Protein AF-A0A958AAM8-F1 (afdb_monomer)

Structure (mmCIF, N/CA/C/O backbone):
data_AF-A0A958AAM8-F1
#
_entry.id   AF-A0A958AAM8-F1
#
loop_
_atom_site.group_PDB
_atom_site.id
_atom_site.type_symbol
_atom_site.label_atom_id
_atom_site.label_alt_id
_atom_site.label_comp_id
_atom_site.label_asym_id
_atom_site.label_entity_id
_atom_site.label_seq_id
_atom_site.pdbx_PDB_ins_code
_atom_site.Cartn_x
_atom_site.Cartn_y
_atom_site.Cartn_z
_atom_site.occupancy
_atom_site.B_iso_or_equiv
_atom_site.auth_seq_id
_atom_site.auth_comp_id
_atom_site.auth_asym_id
_atom_site.auth_atom_id
_atom_site.pdbx_PDB_model_num
ATOM 1 N N . ARG A 1 1 ? -6.828 10.808 23.337 1.00 62.97 1 ARG A N 1
ATOM 2 C CA . ARG A 1 1 ? -7.952 11.761 23.522 1.00 62.97 1 ARG A CA 1
ATOM 3 C C . ARG A 1 1 ? -9.108 11.436 22.570 1.00 62.97 1 ARG A C 1
ATOM 5 O O . ARG A 1 1 ? -10.182 11.157 23.071 1.00 62.97 1 ARG A O 1
ATOM 12 N N . GLU A 1 2 ? -8.894 11.342 21.254 1.00 75.19 2 GLU A N 1
ATOM 13 C CA . GLU A 1 2 ? -9.943 10.997 20.263 1.00 75.19 2 GLU A CA 1
ATOM 14 C C . GLU A 1 2 ? -10.570 9.605 20.452 1.00 75.19 2 GLU A C 1
ATOM 16 O O . GLU A 1 2 ? -11.790 9.489 20.494 1.00 75.19 2 GLU A O 1
ATOM 21 N N . ILE A 1 3 ? -9.762 8.564 20.692 1.00 74.12 3 ILE A N 1
ATOM 22 C CA . ILE A 1 3 ? -10.258 7.196 20.971 1.00 74.12 3 ILE A CA 1
ATOM 23 C C . ILE A 1 3 ? -11.162 7.167 22.219 1.00 74.12 3 ILE A C 1
ATOM 25 O O . ILE A 1 3 ? -12.166 6.457 22.254 1.00 74.12 3 ILE A O 1
ATOM 29 N N . GLY A 1 4 ? -10.840 7.988 23.225 1.00 74.06 4 GLY A N 1
ATOM 30 C CA . GLY A 1 4 ? -11.647 8.145 24.437 1.00 74.06 4 GLY A CA 1
ATOM 31 C C . GLY A 1 4 ? -12.993 8.824 24.170 1.00 74.06 4 GLY A C 1
ATOM 32 O O . GLY A 1 4 ? -13.997 8.399 24.730 1.00 74.06 4 GLY A O 1
ATOM 33 N N . VAL A 1 5 ? -13.039 9.813 23.266 1.00 83.31 5 VAL A N 1
ATOM 34 C CA . VAL A 1 5 ? -14.300 10.436 22.823 1.00 83.31 5 VAL A CA 1
ATOM 35 C C . VAL A 1 5 ? -15.140 9.436 22.028 1.00 83.31 5 VAL A C 1
ATOM 37 O O . VAL A 1 5 ? -16.324 9.293 22.314 1.00 83.31 5 VAL A O 1
ATOM 40 N N . MET A 1 6 ? -14.533 8.684 21.100 1.00 83.56 6 MET A N 1
ATOM 41 C CA . MET A 1 6 ? -15.235 7.651 20.326 1.00 83.56 6 MET A CA 1
ATOM 42 C C . MET A 1 6 ? -15.861 6.581 21.229 1.00 83.56 6 MET A C 1
ATOM 44 O O . MET A 1 6 ? -17.010 6.194 21.026 1.00 83.56 6 MET A O 1
ATOM 48 N N . ARG A 1 7 ? -15.153 6.136 22.275 1.00 79.06 7 ARG A N 1
ATOM 49 C CA . ARG A 1 7 ? -15.726 5.207 23.261 1.00 79.06 7 ARG A CA 1
ATOM 50 C C . ARG A 1 7 ? -16.819 5.843 24.125 1.00 79.06 7 ARG A C 1
ATOM 52 O O . ARG A 1 7 ? -17.781 5.155 24.446 1.00 79.06 7 ARG A O 1
ATOM 59 N N . ALA A 1 8 ? -16.717 7.131 24.461 1.00 83.12 8 ALA A N 1
ATOM 60 C CA . ALA A 1 8 ? -17.735 7.846 25.240 1.00 83.12 8 ALA A CA 1
ATOM 61 C C . ALA A 1 8 ? -19.073 8.005 24.491 1.00 83.12 8 ALA A C 1
ATOM 63 O O . ALA A 1 8 ? -20.124 8.023 25.125 1.00 83.12 8 ALA A O 1
ATOM 64 N N . ILE A 1 9 ? -19.044 8.058 23.155 1.00 85.12 9 ILE A N 1
ATOM 65 C CA . ILE A 1 9 ? -20.247 8.057 22.301 1.00 85.12 9 ILE A CA 1
ATOM 66 C C . ILE A 1 9 ? -20.721 6.640 21.919 1.00 85.12 9 ILE A C 1
ATOM 68 O O . ILE A 1 9 ? -21.626 6.495 21.103 1.00 85.12 9 ILE A O 1
ATOM 72 N N . GLY A 1 10 ? -20.122 5.590 22.498 1.00 83.50 10 GLY A N 1
ATOM 73 C CA . GLY A 1 10 ? -20.556 4.200 22.327 1.00 83.50 10 GLY A CA 1
ATOM 74 C C . GLY A 1 10 ? -19.919 3.436 21.160 1.00 83.50 10 GLY A C 1
ATOM 75 O O . GLY A 1 10 ? -20.423 2.374 20.793 1.00 83.50 10 GLY A O 1
ATOM 76 N N . ALA A 1 11 ? -18.819 3.919 20.567 1.00 85.38 11 ALA A N 1
ATOM 77 C CA . ALA A 1 11 ? -18.137 3.179 19.505 1.00 85.38 11 ALA A CA 1
ATOM 78 C C . ALA A 1 11 ? -17.548 1.857 20.029 1.00 85.38 11 ALA A C 1
ATOM 80 O O . ALA A 1 11 ? -16.802 1.825 21.012 1.00 85.38 11 ALA A O 1
ATOM 81 N N . SER A 1 12 ? -17.857 0.757 19.338 1.00 84.50 12 SER A N 1
ATOM 82 C CA . SER A 1 12 ? -17.321 -0.566 19.657 1.00 84.50 12 SER A CA 1
ATOM 83 C C . SER A 1 12 ? -15.837 -0.674 19.285 1.00 84.50 12 SER A C 1
ATOM 85 O O . SER A 1 12 ? -15.362 -0.032 18.346 1.00 84.50 12 SER A O 1
ATOM 87 N N . SER A 1 13 ? -15.096 -1.546 19.975 1.00 82.12 13 SER A N 1
ATOM 88 C CA . SER A 1 13 ? -13.687 -1.824 19.654 1.00 82.12 13 SER A CA 1
ATOM 89 C C . SER A 1 13 ? -13.488 -2.277 18.202 1.00 82.12 13 SER A C 1
ATOM 91 O O . SER A 1 13 ? -12.482 -1.931 17.590 1.00 82.12 13 SER A O 1
ATOM 93 N N . ALA A 1 14 ? -14.460 -2.998 17.632 1.00 83.00 14 ALA A N 1
ATOM 94 C CA . ALA A 1 14 ? -14.431 -3.421 16.233 1.00 83.00 14 ALA A CA 1
ATOM 95 C C . ALA A 1 14 ? -14.560 -2.237 15.259 1.00 83.00 14 ALA A C 1
ATOM 97 O O . ALA A 1 14 ? -13.863 -2.210 14.249 1.00 83.00 14 ALA A O 1
ATOM 98 N N . SER A 1 15 ? -15.394 -1.241 15.581 1.00 85.88 15 SER A N 1
ATOM 99 C CA . SER A 1 15 ? -15.537 -0.022 14.772 1.00 85.88 15 SER A CA 1
ATOM 100 C C . SER A 1 15 ? -14.235 0.785 14.745 1.00 85.88 15 SER A C 1
ATOM 102 O O . SER A 1 15 ? -13.752 1.171 13.683 1.00 85.88 15 SER A O 1
ATOM 104 N N . ILE A 1 16 ? -13.601 0.944 15.912 1.00 85.62 16 ILE A N 1
ATOM 105 C CA . ILE A 1 16 ? -12.317 1.645 16.039 1.00 85.62 16 ILE A CA 1
ATOM 106 C C . ILE A 1 16 ? -11.220 0.900 15.267 1.00 85.62 16 ILE A C 1
ATOM 108 O O . ILE A 1 16 ? -10.486 1.514 14.499 1.00 85.62 16 ILE A O 1
ATOM 112 N N . ALA A 1 17 ? -11.128 -0.425 15.413 1.00 85.38 17 ALA A N 1
ATOM 113 C CA . ALA A 1 17 ? -10.160 -1.232 14.670 1.00 85.38 17 ALA A CA 1
ATOM 114 C C . ALA A 1 17 ? -10.377 -1.155 13.147 1.00 85.38 17 ALA A C 1
ATOM 116 O O . ALA A 1 17 ? -9.412 -1.016 12.398 1.00 85.38 17 ALA A O 1
ATOM 117 N N . GLY A 1 18 ? -11.635 -1.198 12.696 1.00 88.00 18 GLY A N 1
ATOM 118 C CA . GLY A 1 18 ? -11.993 -1.061 11.285 1.00 88.00 18 GLY A CA 1
ATOM 119 C C . GLY A 1 18 ? -11.572 0.283 10.689 1.00 88.00 18 GLY A C 1
ATOM 120 O O . GLY A 1 18 ? -11.084 0.313 9.563 1.00 88.00 18 GLY A O 1
ATOM 121 N N . MET A 1 19 ? -11.678 1.373 11.455 1.00 89.62 19 MET A N 1
ATOM 122 C CA . MET A 1 19 ? -11.227 2.704 11.032 1.00 89.62 19 MET A CA 1
ATOM 123 C C . MET A 1 19 ? -9.715 2.737 10.764 1.00 89.62 19 MET A C 1
ATOM 125 O O . MET A 1 19 ? -9.304 3.141 9.681 1.00 89.62 19 MET A O 1
ATOM 129 N N . PHE A 1 20 ? -8.891 2.220 11.684 1.00 88.81 20 PHE A N 1
ATOM 130 C CA . PHE A 1 20 ? -7.429 2.175 11.509 1.00 88.81 20 PHE A CA 1
ATOM 131 C C . PHE A 1 20 ? -6.983 1.280 10.344 1.00 88.81 20 PHE A C 1
ATOM 133 O O . PHE A 1 20 ? -6.034 1.601 9.623 1.00 88.81 20 PHE A O 1
ATOM 140 N N . ILE A 1 21 ? -7.654 0.141 10.151 1.00 89.50 21 ILE A N 1
ATOM 141 C CA . ILE A 1 21 ? -7.385 -0.738 9.006 1.00 89.50 21 ILE A CA 1
ATOM 142 C C . ILE A 1 21 ? -7.784 -0.035 7.703 1.00 89.50 21 ILE A C 1
ATOM 144 O O . ILE A 1 21 ? -7.021 -0.067 6.739 1.00 89.50 21 ILE A O 1
ATOM 148 N N . GLY A 1 22 ? -8.936 0.640 7.685 1.00 92.94 22 GLY A N 1
ATOM 149 C CA . GLY A 1 22 ? -9.409 1.417 6.541 1.00 92.94 22 GLY A CA 1
ATOM 150 C C . GLY A 1 22 ? -8.449 2.539 6.152 1.00 92.94 22 GLY A C 1
ATOM 151 O O . GLY A 1 22 ? -8.080 2.641 4.985 1.00 92.94 22 GLY A O 1
ATOM 152 N N . GLU A 1 23 ? -7.977 3.332 7.115 1.00 91.44 23 GLU A N 1
ATOM 153 C CA . GLU A 1 23 ? -6.975 4.378 6.872 1.00 91.44 23 GLU A CA 1
ATOM 154 C C . GLU A 1 23 ? -5.673 3.806 6.302 1.00 91.44 23 GLU A C 1
ATOM 156 O O . GLU A 1 23 ? -5.149 4.323 5.316 1.00 91.44 23 GLU A O 1
ATOM 161 N N . GLY A 1 24 ? -5.175 2.702 6.867 1.00 92.31 24 GLY A N 1
ATOM 162 C CA . GLY A 1 24 ? -3.967 2.048 6.363 1.00 92.31 24 GLY A CA 1
ATOM 163 C C . GLY A 1 24 ? -4.110 1.531 4.937 1.00 92.31 24 GLY A C 1
ATOM 164 O O . GLY A 1 24 ? -3.203 1.706 4.124 1.00 92.31 24 GLY A O 1
ATOM 165 N N . LEU A 1 25 ? -5.258 0.933 4.610 1.00 94.38 25 LEU A N 1
ATOM 166 C CA . LEU A 1 25 ? -5.565 0.484 3.253 1.00 94.38 25 LEU A CA 1
ATOM 167 C C . LEU A 1 25 ? -5.649 1.654 2.272 1.00 94.38 25 LEU A C 1
ATOM 169 O O . LEU A 1 25 ? -5.057 1.584 1.198 1.00 94.38 25 LEU A O 1
ATOM 173 N N . LEU A 1 26 ? -6.326 2.742 2.650 1.00 95.62 26 LEU A N 1
ATOM 174 C CA . LEU A 1 26 ? -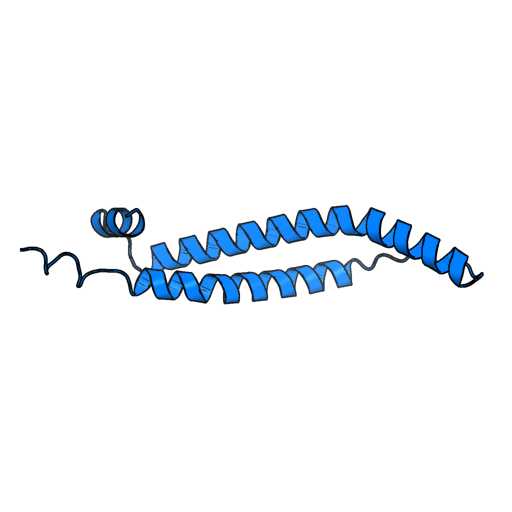6.423 3.947 1.825 1.00 95.6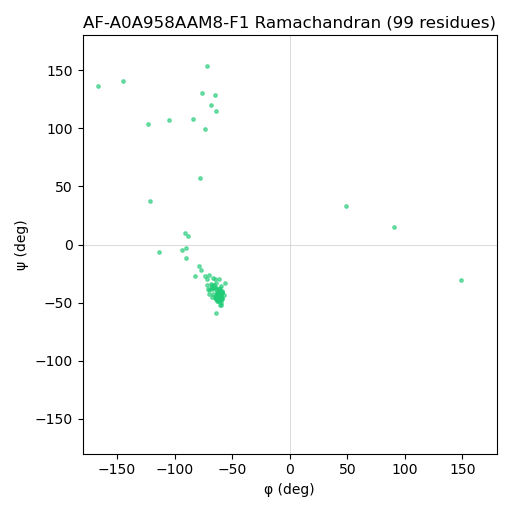2 26 LEU A CA 1
ATOM 175 C C . LEU A 1 26 ? -5.040 4.537 1.536 1.00 95.62 26 LEU A C 1
ATOM 177 O O . LEU A 1 26 ? -4.721 4.818 0.381 1.00 95.62 26 LEU A O 1
ATOM 181 N N . LEU A 1 27 ? -4.194 4.668 2.562 1.00 94.25 27 LEU A N 1
ATOM 182 C CA . LEU A 1 27 ? -2.818 5.139 2.403 1.00 94.25 27 LEU A CA 1
ATOM 183 C C . LEU A 1 27 ? -1.985 4.189 1.534 1.00 94.25 27 LEU A C 1
ATOM 185 O O . LEU A 1 27 ? -1.244 4.645 0.663 1.00 94.25 27 LEU A O 1
ATOM 189 N N . GLY A 1 28 ? -2.131 2.876 1.725 1.00 94.38 28 GLY A N 1
ATOM 190 C CA . GLY A 1 28 ? -1.454 1.858 0.923 1.00 94.38 28 GLY A CA 1
ATOM 191 C C . GLY A 1 28 ? -1.831 1.934 -0.557 1.00 94.38 28 GLY A C 1
ATOM 192 O O . GLY A 1 28 ? -0.954 1.945 -1.419 1.00 94.38 28 GLY A O 1
ATOM 193 N N . TRP A 1 29 ? -3.121 2.047 -0.870 1.00 96.12 29 TRP A N 1
ATOM 194 C CA . TRP A 1 29 ? -3.603 2.137 -2.249 1.00 96.12 29 TRP A CA 1
ATOM 195 C C . TRP A 1 29 ? -3.243 3.460 -2.921 1.00 96.12 29 TRP A C 1
ATOM 197 O O . TRP A 1 29 ? -2.845 3.453 -4.086 1.00 96.12 29 TRP A O 1
ATOM 207 N N . LEU A 1 30 ? -3.313 4.581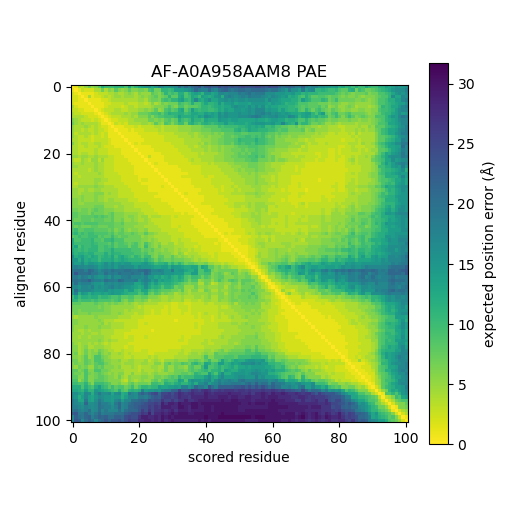 -2.198 1.00 96.62 30 LEU A N 1
ATOM 208 C CA . LEU A 1 30 ? -2.845 5.873 -2.706 1.00 96.62 30 LEU A CA 1
ATOM 209 C C . LEU A 1 30 ? -1.347 5.832 -3.019 1.00 96.62 30 LEU A C 1
ATOM 211 O O . LEU A 1 30 ? -0.933 6.241 -4.103 1.00 96.62 30 LEU A O 1
ATOM 215 N N . SER A 1 31 ? -0.545 5.280 -2.105 1.00 94.75 31 SER A N 1
ATOM 216 C CA . SER A 1 31 ? 0.894 5.088 -2.303 1.00 94.75 31 SER A CA 1
ATOM 217 C C . SER A 1 31 ? 1.183 4.209 -3.520 1.00 94.75 31 SER A C 1
ATOM 219 O O . SER A 1 31 ? 1.983 4.588 -4.374 1.00 94.75 31 SER A O 1
ATOM 221 N N . TRP A 1 32 ? 0.481 3.078 -3.658 1.00 95.69 32 TRP A N 1
ATOM 222 C CA . TRP A 1 32 ? 0.611 2.202 -4.822 1.00 95.69 32 TRP A CA 1
ATOM 223 C C . TRP A 1 32 ? 0.250 2.921 -6.126 1.00 95.69 32 TRP A C 1
ATOM 225 O O . TRP A 1 32 ? 0.988 2.804 -7.100 1.00 95.69 32 TRP A O 1
ATOM 235 N N . GLY A 1 33 ? -0.837 3.698 -6.149 1.00 95.38 33 GLY A N 1
ATOM 236 C CA . GLY A 1 33 ? -1.256 4.447 -7.335 1.00 95.38 33 GLY A CA 1
ATOM 237 C C . GLY A 1 33 ? -0.215 5.482 -7.763 1.00 95.38 33 GLY A C 1
ATOM 238 O O . GLY A 1 33 ? 0.154 5.547 -8.936 1.00 95.38 33 GLY A O 1
ATOM 239 N N . ILE A 1 34 ? 0.322 6.242 -6.805 1.00 95.81 34 ILE A N 1
ATOM 240 C CA . ILE A 1 34 ? 1.399 7.208 -7.057 1.00 95.81 34 ILE A CA 1
ATOM 241 C C . ILE A 1 34 ? 2.659 6.483 -7.548 1.00 95.81 34 ILE A C 1
ATOM 243 O O . ILE A 1 34 ? 3.250 6.882 -8.552 1.00 95.81 34 ILE A O 1
ATOM 247 N N . ALA A 1 35 ? 3.050 5.393 -6.885 1.00 93.62 35 ALA A N 1
ATOM 248 C CA . ALA A 1 35 ? 4.210 4.596 -7.267 1.00 93.62 35 ALA A CA 1
ATOM 249 C C . ALA A 1 35 ? 4.057 3.995 -8.669 1.00 93.62 35 ALA A C 1
ATOM 251 O O . ALA A 1 35 ? 5.018 4.000 -9.429 1.00 93.62 35 ALA A O 1
ATOM 252 N N . ALA A 1 36 ? 2.864 3.532 -9.051 1.00 92.12 36 ALA A N 1
ATOM 253 C CA . ALA A 1 36 ? 2.601 3.001 -10.384 1.00 92.12 36 ALA A CA 1
ATOM 254 C C . ALA A 1 36 ? 2.837 4.068 -11.465 1.00 92.12 36 ALA A C 1
ATOM 256 O O . ALA A 1 36 ? 3.559 3.807 -12.428 1.00 92.12 36 ALA A O 1
ATOM 257 N N . VAL A 1 37 ? 2.322 5.286 -11.268 1.00 93.50 37 VAL A N 1
ATOM 258 C CA . VAL A 1 37 ? 2.530 6.405 -12.204 1.00 93.50 37 VAL A CA 1
ATOM 259 C C . VAL A 1 37 ? 4.002 6.810 -12.269 1.00 93.50 37 VAL A C 1
ATOM 261 O O . VAL A 1 37 ? 4.542 6.961 -13.361 1.00 93.50 37 VAL A O 1
ATOM 264 N N . LEU A 1 38 ? 4.671 6.939 -11.120 1.00 94.75 38 LEU A N 1
ATOM 265 C CA . LEU A 1 38 ? 6.087 7.318 -11.056 1.00 94.75 38 LEU A CA 1
ATOM 266 C C . LEU A 1 38 ? 7.029 6.215 -11.556 1.00 94.75 38 LEU A C 1
ATOM 268 O O . LEU A 1 38 ? 8.116 6.516 -12.049 1.00 94.75 38 LEU A O 1
ATOM 272 N N . SER A 1 39 ? 6.619 4.947 -11.474 1.00 91.56 39 SER A N 1
ATOM 273 C CA . SER A 1 39 ? 7.429 3.814 -11.926 1.00 91.56 39 SER A CA 1
ATOM 274 C C . SER A 1 39 ? 7.668 3.833 -13.431 1.00 91.56 39 SER A C 1
ATOM 276 O O . SER A 1 39 ? 8.721 3.387 -13.867 1.00 91.56 39 SER A O 1
ATOM 278 N N . LEU A 1 40 ? 6.743 4.381 -14.226 1.00 90.06 40 LEU A N 1
ATOM 279 C CA . LEU A 1 40 ? 6.866 4.440 -15.684 1.00 90.06 40 LEU A CA 1
ATOM 280 C C . LEU A 1 40 ? 8.054 5.303 -16.148 1.00 90.06 40 LEU A C 1
ATOM 282 O O . LEU A 1 40 ? 8.942 4.757 -16.806 1.00 90.06 40 LEU A O 1
ATOM 286 N N . PRO A 1 41 ? 8.142 6.607 -15.805 1.00 93.06 41 PRO A N 1
ATOM 287 C CA . PRO A 1 41 ? 9.289 7.425 -16.190 1.00 93.06 41 PRO A CA 1
ATOM 288 C C . PRO A 1 41 ? 10.579 6.962 -15.506 1.00 93.06 41 PRO A C 1
ATOM 290 O O . PRO A 1 41 ? 11.636 6.991 -16.132 1.00 93.06 41 PRO A O 1
ATOM 293 N N . ALA A 1 42 ? 10.503 6.489 -14.255 1.00 92.19 42 ALA A N 1
ATOM 294 C CA . ALA A 1 42 ? 11.672 5.988 -13.536 1.00 92.19 42 ALA A CA 1
ATOM 295 C C . ALA A 1 42 ? 12.268 4.744 -14.210 1.00 92.19 42 ALA A C 1
ATOM 297 O O . ALA A 1 42 ? 13.474 4.679 -14.437 1.00 92.19 42 ALA A O 1
ATOM 298 N N . ALA A 1 43 ? 11.428 3.772 -14.569 1.00 89.81 43 ALA A N 1
ATOM 299 C CA . ALA A 1 43 ? 11.877 2.545 -15.208 1.00 89.81 43 ALA A CA 1
ATOM 300 C C . ALA A 1 43 ? 12.327 2.792 -16.656 1.00 89.81 43 ALA A C 1
ATOM 302 O O . ALA A 1 43 ? 13.318 2.202 -17.078 1.00 89.81 43 ALA A O 1
ATOM 303 N N . TYR A 1 44 ? 11.684 3.712 -17.386 1.00 88.75 44 TYR A N 1
ATOM 304 C CA . TYR A 1 44 ? 12.171 4.153 -18.694 1.00 88.75 44 TYR A CA 1
ATOM 305 C C . TYR A 1 44 ? 13.573 4.772 -18.593 1.00 88.75 44 TYR A C 1
ATOM 307 O O . TYR A 1 44 ? 14.494 4.322 -19.275 1.00 88.75 44 TYR A O 1
ATOM 315 N N . GLY A 1 45 ? 13.770 5.743 -17.695 1.00 90.19 45 GLY A N 1
ATOM 316 C CA . GLY A 1 45 ? 15.076 6.371 -17.480 1.00 90.19 45 GLY A CA 1
ATOM 317 C C . GLY A 1 45 ? 16.145 5.361 -17.060 1.00 90.19 45 GLY A C 1
ATOM 318 O O . GLY A 1 45 ? 17.254 5.379 -17.587 1.00 90.19 45 GLY A O 1
ATOM 319 N N . PHE A 1 46 ? 15.790 4.416 -16.187 1.00 89.69 46 PHE A N 1
ATOM 320 C CA . PHE A 1 46 ? 16.685 3.332 -15.793 1.00 89.69 46 PHE A CA 1
ATOM 321 C C . PHE A 1 46 ? 17.087 2.444 -16.979 1.00 89.69 46 PHE A C 1
ATOM 323 O O . PHE A 1 46 ? 18.262 2.112 -17.114 1.00 89.69 46 PHE A O 1
ATOM 330 N N . THR A 1 47 ? 16.148 2.092 -17.868 1.00 89.19 47 THR A N 1
ATOM 331 C CA . THR A 1 47 ? 16.485 1.308 -19.067 1.00 89.19 47 THR A CA 1
ATOM 332 C C . THR A 1 47 ? 17.405 2.051 -20.026 1.00 89.19 47 THR A C 1
ATOM 334 O O . THR A 1 47 ? 18.295 1.418 -20.571 1.00 89.19 47 THR A O 1
ATOM 337 N N . GLN A 1 48 ? 17.258 3.371 -20.186 1.00 88.06 48 GLN A N 1
ATOM 338 C CA . GLN A 1 48 ? 18.153 4.161 -21.043 1.00 88.06 48 GLN A CA 1
ATOM 339 C C . GLN A 1 48 ? 19.594 4.136 -20.521 1.00 88.06 48 GLN A C 1
ATOM 341 O O . GLN A 1 48 ? 20.510 3.785 -21.259 1.00 88.06 48 GLN A O 1
ATOM 346 N N . ILE A 1 49 ? 19.778 4.397 -19.221 1.00 89.25 49 ILE A N 1
ATOM 347 C CA . ILE A 1 49 ? 21.098 4.349 -18.571 1.00 89.25 49 ILE A CA 1
ATOM 348 C C . ILE A 1 49 ? 21.724 2.957 -18.719 1.00 89.25 49 ILE A C 1
ATOM 350 O O . ILE A 1 49 ? 22.924 2.826 -18.954 1.00 89.25 49 ILE A O 1
ATOM 354 N N . LEU A 1 50 ? 20.915 1.904 -18.579 1.00 88.75 50 LEU A N 1
ATOM 355 C CA . LEU A 1 50 ? 21.399 0.534 -18.690 1.00 88.75 50 LEU A CA 1
ATOM 356 C C . LEU A 1 50 ? 21.759 0.157 -20.134 1.00 88.75 50 LEU A C 1
ATOM 358 O O . LEU A 1 50 ? 22.760 -0.526 -20.327 1.00 88.75 50 LEU A O 1
ATOM 362 N N . SER A 1 51 ? 20.990 0.609 -21.131 1.00 87.88 51 SER A N 1
ATOM 363 C CA . SER A 1 51 ? 21.305 0.406 -22.552 1.00 87.88 51 SER A CA 1
ATOM 364 C C . SER A 1 51 ? 22.622 1.078 -22.936 1.00 87.88 51 SER A C 1
ATOM 366 O O . SER A 1 51 ? 23.467 0.447 -23.566 1.00 87.88 51 SER A O 1
ATOM 368 N N . GLU A 1 52 ? 22.832 2.324 -22.495 1.00 87.81 52 GLU A N 1
ATOM 369 C CA . GLU A 1 52 ? 24.088 3.056 -22.709 1.00 87.81 52 GLU A CA 1
ATOM 370 C C . GLU A 1 52 ? 25.278 2.346 -22.048 1.00 87.81 52 GLU A C 1
ATOM 372 O O . GLU A 1 52 ? 26.346 2.228 -22.643 1.00 87.81 52 GLU A O 1
ATOM 377 N N . ALA A 1 53 ? 25.098 1.829 -20.830 1.00 88.38 53 ALA A N 1
ATOM 378 C CA . ALA A 1 53 ? 26.153 1.118 -20.111 1.00 88.38 53 ALA A CA 1
ATOM 379 C C . ALA A 1 53 ? 26.468 -0.271 -20.697 1.00 88.38 53 ALA A C 1
ATOM 381 O O . ALA A 1 53 ? 27.594 -0.751 -20.566 1.00 88.38 53 ALA A O 1
ATOM 382 N N . ALA A 1 54 ? 25.477 -0.936 -21.296 1.00 85.69 54 ALA A N 1
ATOM 383 C CA . ALA A 1 54 ? 25.600 -2.288 -21.838 1.00 85.69 54 ALA A CA 1
ATOM 384 C C . ALA A 1 54 ? 25.969 -2.329 -23.332 1.00 85.69 54 ALA A C 1
ATOM 386 O O . ALA A 1 54 ? 26.141 -3.430 -23.860 1.00 85.69 54 ALA A O 1
ATOM 387 N N . ASP A 1 55 ? 26.051 -1.170 -24.002 1.00 81.94 55 ASP A N 1
ATOM 388 C CA . ASP A 1 55 ? 26.251 -1.022 -25.456 1.00 81.94 55 ASP A CA 1
ATOM 389 C C . ASP A 1 55 ? 25.284 -1.902 -26.279 1.00 81.94 55 ASP A C 1
ATOM 391 O O . ASP A 1 55 ? 25.621 -2.478 -27.311 1.00 81.94 55 ASP A O 1
ATOM 395 N N . ASN A 1 56 ? 24.069 -2.088 -25.752 1.00 80.25 56 ASN A N 1
ATOM 396 C CA . ASN A 1 56 ? 23.028 -2.944 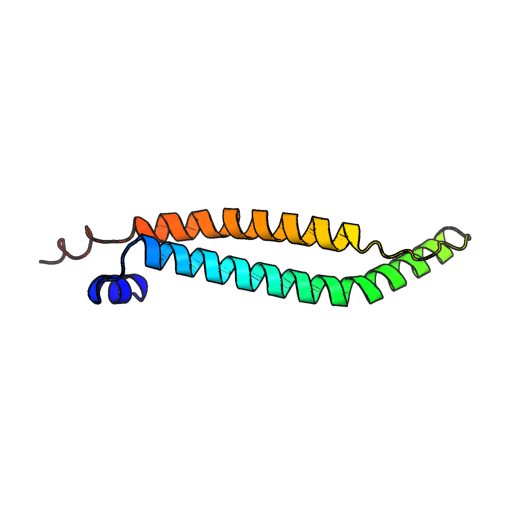-26.314 1.00 80.25 56 ASN A CA 1
ATOM 397 C C . ASN A 1 56 ? 21.651 -2.326 -26.060 1.00 80.25 56 ASN A C 1
ATOM 399 O O . ASN A 1 56 ? 21.377 -1.835 -24.966 1.00 80.25 56 ASN A O 1
ATOM 403 N N . ASP A 1 57 ? 20.753 -2.423 -27.042 1.00 75.12 57 ASP A N 1
ATOM 404 C CA . ASP A 1 57 ? 19.390 -1.897 -26.931 1.00 75.12 57 ASP A CA 1
ATOM 405 C C . ASP A 1 57 ? 18.528 -2.766 -26.000 1.00 75.12 57 ASP A C 1
ATOM 407 O O . ASP A 1 57 ? 17.981 -3.807 -26.384 1.00 75.12 57 ASP A O 1
ATOM 411 N N . ILE A 1 58 ? 18.375 -2.329 -24.748 1.00 77.69 58 ILE A N 1
ATOM 412 C CA . ILE A 1 58 ? 17.464 -2.955 -23.791 1.00 77.69 58 ILE A CA 1
ATOM 413 C C . ILE A 1 58 ? 16.060 -2.396 -24.017 1.00 77.69 58 ILE A C 1
ATOM 415 O O . ILE A 1 58 ? 15.741 -1.257 -23.671 1.00 77.69 58 ILE A O 1
ATOM 419 N N . LEU A 1 59 ? 15.185 -3.229 -24.581 1.00 77.56 59 LEU A N 1
ATOM 420 C CA . LEU A 1 59 ? 13.788 -2.867 -24.798 1.00 77.56 59 LEU A CA 1
ATOM 421 C C . LEU A 1 59 ? 13.043 -2.739 -23.466 1.00 77.56 59 LEU A C 1
ATOM 423 O O . LEU A 1 59 ? 12.883 -3.710 -22.721 1.00 77.56 59 LEU A O 1
ATOM 427 N N . PHE A 1 60 ? 12.507 -1.548 -23.210 1.00 78.12 60 PHE A N 1
ATOM 428 C CA . PHE A 1 60 ? 11.613 -1.302 -22.088 1.00 78.12 60 PHE A CA 1
ATOM 429 C C . PHE A 1 60 ? 10.316 -2.110 -22.245 1.00 78.12 60 PHE A C 1
ATOM 431 O O . PHE A 1 60 ? 9.520 -1.876 -23.157 1.00 78.12 60 PHE A O 1
ATOM 438 N N . LYS A 1 61 ? 10.081 -3.061 -21.335 1.00 81.25 61 LYS A N 1
ATOM 439 C CA . LYS A 1 61 ? 8.829 -3.823 -21.249 1.00 81.25 61 LYS A CA 1
ATOM 440 C C . LYS A 1 61 ? 8.220 -3.661 -19.866 1.00 81.25 61 LYS A C 1
ATOM 442 O O . LYS A 1 61 ? 8.657 -4.290 -18.906 1.00 81.25 61 LYS A O 1
ATOM 447 N N . TYR A 1 62 ? 7.180 -2.840 -19.777 1.00 79.00 62 TYR A N 1
ATOM 448 C CA . TYR A 1 62 ? 6.381 -2.741 -18.563 1.00 79.00 62 TYR A CA 1
ATOM 449 C C . TYR A 1 62 ? 5.449 -3.950 -18.447 1.00 79.00 62 TYR A C 1
ATOM 451 O O . TYR A 1 62 ? 4.750 -4.285 -19.402 1.00 79.00 62 TYR A O 1
ATOM 459 N N . SER A 1 63 ? 5.432 -4.600 -17.282 1.00 88.25 63 SER A N 1
ATOM 460 C CA . SER A 1 63 ? 4.588 -5.767 -17.017 1.00 88.25 63 SER A CA 1
ATOM 461 C C . SER A 1 63 ? 3.395 -5.385 -16.130 1.00 88.25 63 SER A C 1
ATOM 463 O O . SER A 1 63 ? 3.577 -5.194 -14.923 1.00 88.25 63 SER A O 1
ATOM 465 N N . PRO A 1 64 ? 2.161 -5.313 -16.674 1.00 85.81 64 PRO A N 1
ATOM 466 C CA . PRO A 1 64 ? 0.968 -4.993 -15.886 1.00 85.81 64 PRO A CA 1
ATOM 467 C C . PRO A 1 64 ? 0.686 -6.015 -14.778 1.00 85.81 64 PRO A C 1
ATOM 469 O O . PRO A 1 64 ? 0.155 -5.668 -13.725 1.00 85.81 64 PRO A O 1
ATOM 472 N N . THR A 1 65 ? 1.076 -7.277 -14.982 1.00 90.75 65 THR A N 1
ATOM 473 C CA . THR A 1 65 ? 0.932 -8.327 -13.965 1.00 90.75 65 THR A CA 1
ATOM 474 C C . THR A 1 65 ? 1.843 -8.073 -12.766 1.00 90.75 65 THR A C 1
ATOM 476 O O . THR A 1 65 ? 1.431 -8.311 -11.635 1.00 90.75 65 THR A O 1
ATOM 479 N N . GLY A 1 66 ? 3.037 -7.511 -12.987 1.00 90.44 66 GLY A N 1
ATOM 480 C CA . GLY A 1 66 ? 3.944 -7.088 -11.917 1.00 90.44 66 GLY A CA 1
ATOM 481 C C . GLY A 1 66 ? 3.332 -6.001 -11.033 1.00 90.44 66 GLY A C 1
ATOM 482 O O . GLY A 1 66 ? 3.372 -6.110 -9.808 1.00 90.44 66 GLY A O 1
ATOM 483 N N . ALA A 1 67 ? 2.685 -5.003 -11.641 1.00 90.31 67 ALA A N 1
ATOM 484 C CA . ALA A 1 67 ? 1.975 -3.958 -10.902 1.00 90.31 67 ALA A CA 1
ATOM 485 C C . ALA A 1 67 ? 0.837 -4.534 -10.039 1.00 90.31 67 ALA A C 1
ATOM 487 O O . ALA A 1 67 ? 0.642 -4.105 -8.900 1.00 90.31 67 ALA A O 1
ATOM 488 N N . LEU A 1 68 ? 0.127 -5.543 -10.553 1.00 93.50 68 LEU A N 1
ATOM 489 C CA . LEU A 1 68 ? -0.968 -6.215 -9.852 1.00 93.50 68 LEU A CA 1
ATOM 490 C C . LEU A 1 68 ? -0.463 -7.072 -8.681 1.00 93.50 68 LEU A C 1
ATOM 492 O O . LEU A 1 68 ? -1.014 -6.992 -7.585 1.00 93.50 68 LEU A O 1
ATOM 496 N N . TYR A 1 69 ? 0.633 -7.817 -8.859 1.00 95.06 69 TYR A N 1
ATOM 497 C CA . TYR A 1 69 ? 1.297 -8.500 -7.743 1.00 95.06 69 TYR A CA 1
ATOM 498 C C . TYR A 1 69 ? 1.752 -7.513 -6.668 1.00 95.06 69 TYR A C 1
ATOM 500 O O . TYR A 1 69 ? 1.562 -7.764 -5.478 1.00 95.06 69 TYR A O 1
ATOM 508 N N . TRP A 1 70 ? 2.293 -6.364 -7.076 1.00 93.75 70 TRP A N 1
ATOM 509 C CA . TRP A 1 70 ? 2.705 -5.330 -6.137 1.00 93.75 70 TRP A CA 1
ATOM 510 C C . TRP A 1 70 ? 1.527 -4.743 -5.350 1.00 93.75 70 TRP A C 1
ATOM 512 O O . TRP A 1 70 ? 1.652 -4.518 -4.149 1.00 93.75 70 TRP A O 1
ATOM 522 N N . LEU A 1 71 ? 0.358 -4.573 -5.978 1.00 94.12 71 LEU A N 1
ATOM 523 C CA . LEU A 1 71 ? -0.863 -4.132 -5.293 1.00 94.12 71 LEU A CA 1
ATOM 524 C C . LEU A 1 71 ? -1.286 -5.114 -4.194 1.00 94.12 71 LEU A C 1
ATOM 526 O O . LEU A 1 71 ? -1.638 -4.699 -3.086 1.00 94.12 71 LEU A O 1
ATOM 530 N N . VAL A 1 72 ? -1.231 -6.416 -4.488 1.00 95.88 72 VAL A N 1
ATOM 531 C CA . VAL A 1 72 ? -1.540 -7.471 -3.512 1.00 95.88 72 VAL A CA 1
ATOM 532 C C . VAL A 1 72 ? -0.558 -7.411 -2.343 1.00 95.88 72 VAL A C 1
ATOM 534 O O . VAL A 1 72 ? -0.984 -7.405 -1.190 1.00 95.88 72 VAL A O 1
ATOM 537 N N . ILE A 1 73 ? 0.742 -7.291 -2.628 1.00 95.19 73 ILE A N 1
ATOM 538 C CA . ILE A 1 73 ? 1.789 -7.183 -1.603 1.00 95.19 73 ILE A CA 1
ATOM 539 C C . ILE A 1 73 ? 1.557 -5.958 -0.710 1.00 95.19 73 ILE A C 1
ATOM 541 O O . ILE A 1 73 ? 1.526 -6.092 0.512 1.00 95.19 73 ILE A O 1
ATOM 545 N N . VAL A 1 74 ? 1.336 -4.779 -1.298 1.00 95.25 74 VAL A N 1
ATOM 546 C CA . VAL A 1 74 ? 1.080 -3.541 -0.544 1.00 95.25 74 VAL A CA 1
ATOM 547 C C . VAL A 1 74 ? -0.180 -3.661 0.308 1.00 95.25 74 VAL A C 1
ATOM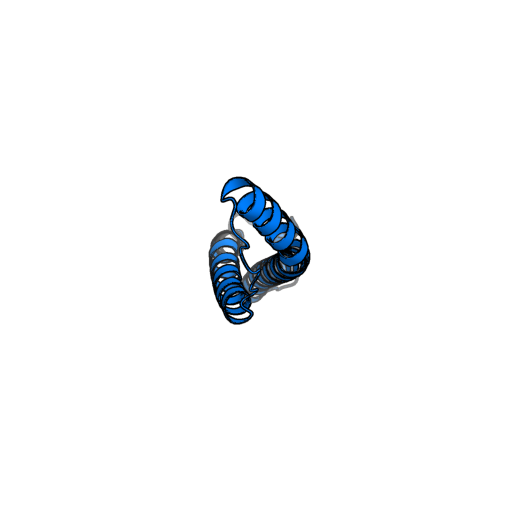 549 O O . VAL A 1 74 ? -0.174 -3.233 1.458 1.00 95.25 74 VAL A O 1
ATOM 552 N N . THR A 1 75 ? -1.237 -4.287 -0.210 1.00 94.25 75 THR A N 1
ATOM 553 C CA . THR A 1 75 ? -2.478 -4.515 0.544 1.00 94.25 75 THR A CA 1
ATOM 554 C C . THR A 1 75 ? -2.226 -5.402 1.765 1.00 94.25 75 THR A C 1
ATOM 556 O O . THR A 1 75 ? -2.647 -5.063 2.870 1.00 94.25 75 THR A O 1
ATOM 559 N N . VAL A 1 76 ? -1.488 -6.505 1.602 1.00 94.81 76 VAL A N 1
ATOM 560 C CA . VAL A 1 76 ? -1.128 -7.400 2.715 1.00 94.81 76 VAL A CA 1
ATOM 561 C C . VAL A 1 76 ? -0.273 -6.668 3.750 1.00 94.81 76 VAL A C 1
ATOM 563 O O . VAL A 1 76 ? -0.555 -6.751 4.946 1.00 94.81 76 VAL A O 1
ATOM 566 N N . ILE A 1 77 ? 0.729 -5.904 3.308 1.00 93.94 77 ILE A N 1
ATOM 567 C CA . ILE A 1 77 ? 1.587 -5.115 4.201 1.00 93.94 77 ILE A CA 1
ATOM 568 C C . ILE A 1 77 ? 0.768 -4.066 4.956 1.00 93.94 77 ILE A C 1
ATOM 570 O O . ILE A 1 77 ? 0.930 -3.947 6.166 1.00 93.94 77 ILE A O 1
ATOM 574 N N . ALA A 1 78 ? -0.124 -3.338 4.281 1.00 93.38 78 ALA A N 1
ATOM 575 C CA . ALA A 1 78 ? -0.971 -2.322 4.902 1.00 93.38 78 ALA A CA 1
ATOM 576 C C . ALA A 1 78 ? -1.871 -2.923 5.990 1.00 93.38 78 ALA A C 1
ATOM 578 O O . ALA A 1 78 ? -1.964 -2.372 7.083 1.00 93.38 78 ALA A O 1
ATOM 579 N N . ILE A 1 79 ? -2.467 -4.093 5.735 1.00 91.25 79 ILE A N 1
ATOM 580 C CA . ILE A 1 79 ? -3.277 -4.805 6.732 1.00 91.25 79 ILE A CA 1
ATOM 581 C C . ILE A 1 79 ? -2.426 -5.195 7.945 1.00 91.25 79 ILE A C 1
ATOM 583 O O . ILE A 1 79 ? -2.824 -4.926 9.077 1.00 91.25 79 ILE A O 1
ATOM 587 N N . ILE A 1 80 ? -1.251 -5.797 7.730 1.00 91.81 80 ILE A N 1
ATOM 588 C CA . ILE A 1 80 ? -0.359 -6.228 8.821 1.00 91.81 80 ILE A CA 1
ATOM 589 C C . ILE A 1 80 ? 0.139 -5.020 9.625 1.00 91.81 80 ILE A C 1
ATOM 591 O O . ILE A 1 80 ? 0.117 -5.039 10.857 1.00 91.81 80 ILE A O 1
ATOM 595 N N . ALA A 1 81 ? 0.550 -3.955 8.937 1.00 90.00 81 ALA A N 1
ATOM 596 C CA . ALA A 1 81 ? 1.041 -2.729 9.550 1.00 90.00 81 ALA A CA 1
ATOM 597 C C . ALA A 1 81 ? -0.047 -2.036 10.381 1.00 90.00 81 ALA A C 1
ATOM 599 O O . ALA A 1 81 ? 0.238 -1.588 11.490 1.00 90.00 81 ALA A O 1
ATOM 600 N N . SER A 1 82 ? -1.291 -2.002 9.891 1.00 89.31 82 SER A N 1
ATOM 601 C CA . SER A 1 82 ? -2.432 -1.413 10.602 1.00 89.31 82 SER A CA 1
ATOM 602 C C . SER A 1 82 ? -3.024 -2.306 11.686 1.00 89.31 82 SER A C 1
ATOM 604 O O . SER A 1 82 ? -3.686 -1.803 12.595 1.00 89.31 82 SER A O 1
ATOM 606 N N . TRP A 1 83 ? -2.763 -3.613 11.661 1.00 87.25 83 TRP A N 1
ATOM 607 C CA . TRP A 1 83 ? -3.233 -4.529 12.698 1.00 87.25 83 TRP A CA 1
ATOM 608 C C . TRP A 1 83 ? -2.637 -4.201 14.071 1.00 87.25 83 TRP A C 1
ATOM 610 O O . TRP A 1 83 ? -3.341 -4.211 15.081 1.00 87.25 83 TRP A O 1
ATOM 620 N N . PHE A 1 84 ? -1.342 -3.883 14.129 1.00 82.62 84 PHE A N 1
ATOM 621 C CA . PHE A 1 84 ? -0.655 -3.549 15.379 1.00 82.62 84 PHE A CA 1
ATOM 622 C C . PHE A 1 84 ? -1.246 -2.315 16.101 1.00 82.62 84 PHE A C 1
ATOM 624 O O . PHE A 1 84 ? -1.600 -2.439 17.282 1.00 82.62 84 PHE A O 1
ATOM 631 N N . PRO A 1 85 ? -1.415 -1.144 15.450 1.00 79.81 85 PRO A N 1
ATOM 632 C CA . PRO A 1 85 ? -2.059 0.012 16.065 1.00 79.81 8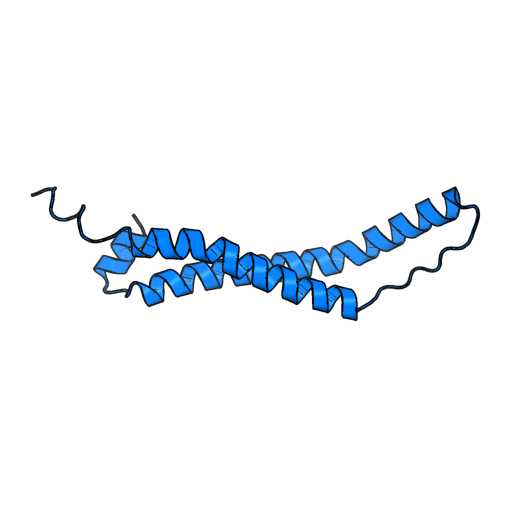5 PRO A CA 1
ATOM 633 C C . PRO A 1 85 ? -3.551 -0.220 16.319 1.00 79.81 85 PRO A C 1
ATOM 635 O O . PRO A 1 85 ? -4.032 0.182 17.377 1.00 79.81 85 PRO A O 1
ATOM 638 N N . ALA A 1 86 ? -4.269 -0.929 15.437 1.00 83.69 86 ALA A N 1
ATOM 639 C CA . ALA A 1 86 ? -5.667 -1.287 15.675 1.00 83.69 86 ALA A CA 1
ATOM 640 C C . ALA A 1 86 ? -5.815 -2.107 16.967 1.00 83.69 86 ALA A C 1
ATOM 642 O O . ALA A 1 86 ? -6.636 -1.784 17.825 1.00 83.69 86 ALA A O 1
ATOM 643 N N . HIS A 1 87 ? -4.959 -3.112 17.172 1.00 78.75 87 HIS A N 1
ATOM 644 C CA . HIS A 1 87 ? -4.977 -3.925 18.382 1.00 78.75 87 HIS A CA 1
ATOM 645 C C . HIS A 1 87 ? -4.648 -3.098 19.635 1.00 78.75 87 HIS A C 1
ATOM 647 O O . HIS A 1 87 ? -5.389 -3.154 20.619 1.00 78.75 87 HIS A O 1
ATOM 653 N N . ARG A 1 88 ? -3.609 -2.251 19.585 1.00 75.69 88 ARG A N 1
ATOM 654 C CA . ARG A 1 88 ? -3.274 -1.310 20.672 1.00 75.69 88 ARG A CA 1
ATOM 655 C C . ARG A 1 88 ? -4.45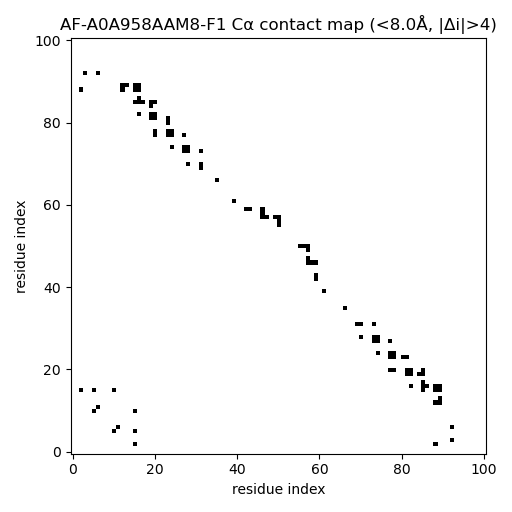3 -0.381 21.004 1.00 75.69 88 ARG A C 1
ATOM 657 O O . ARG A 1 88 ? -4.787 -0.228 22.177 1.00 75.69 88 ARG A O 1
ATOM 664 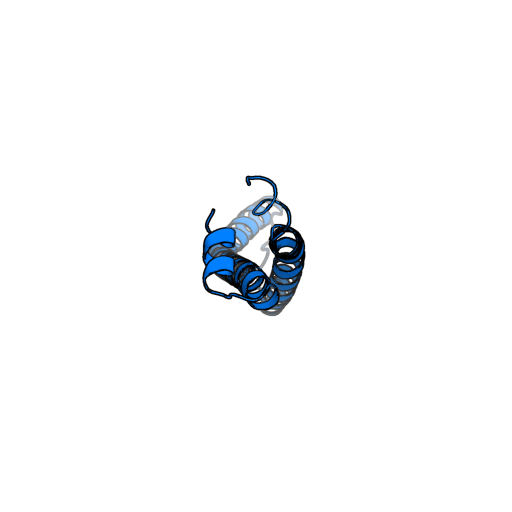N N . ALA A 1 89 ? -5.142 0.166 20.001 1.00 76.12 89 ALA A N 1
ATOM 665 C CA . ALA A 1 89 ? -6.302 1.044 20.183 1.00 76.12 89 ALA A CA 1
ATOM 666 C C . ALA A 1 89 ? -7.501 0.335 20.845 1.00 76.12 89 ALA A C 1
ATOM 668 O O . ALA A 1 89 ? -8.230 0.939 21.636 1.00 76.12 89 ALA A O 1
ATOM 669 N N . THR A 1 90 ? -7.693 -0.963 20.582 1.00 72.00 90 THR A N 1
ATOM 670 C CA . THR A 1 90 ? -8.732 -1.757 21.264 1.00 72.00 90 THR A CA 1
ATOM 671 C C . THR A 1 90 ? -8.398 -2.086 22.720 1.00 72.00 90 THR A C 1
ATOM 673 O O . THR A 1 90 ? -9.312 -2.220 23.534 1.00 72.00 90 THR A O 1
ATOM 676 N N . GLN A 1 91 ? -7.117 -2.165 23.087 1.00 65.56 91 GLN A N 1
ATOM 677 C CA . GLN A 1 91 ? -6.706 -2.389 24.478 1.00 65.56 91 GLN A CA 1
ATOM 678 C C . GLN A 1 91 ? -6.691 -1.096 25.303 1.00 65.56 91 GLN A C 1
ATOM 680 O O . GLN A 1 91 ? -6.936 -1.124 26.508 1.00 65.56 91 GLN A O 1
ATOM 685 N N . MET A 1 92 ? -6.485 0.055 24.658 1.00 58.38 92 MET A N 1
ATOM 686 C CA . MET A 1 92 ? -6.540 1.374 25.290 1.00 58.38 92 MET A CA 1
ATOM 687 C C . MET A 1 92 ? -7.979 1.859 25.521 1.00 58.38 92 MET A C 1
ATOM 689 O O . MET A 1 92 ? -8.346 2.923 25.033 1.00 58.38 92 MET A O 1
ATOM 693 N N . SER A 1 93 ? -8.829 1.119 26.244 1.00 53.78 93 SER A N 1
ATOM 694 C CA . SER A 1 93 ? -9.851 1.769 27.092 1.00 53.78 93 SER A CA 1
ATOM 695 C C . SER A 1 93 ? -10.518 0.842 28.095 1.00 53.78 93 SER A C 1
ATOM 697 O O . SER A 1 93 ? -10.952 -0.258 27.756 1.00 53.78 93 SER A O 1
ATOM 699 N N . VAL A 1 94 ? -10.640 1.407 29.299 1.00 50.72 94 VAL A N 1
ATOM 700 C CA . VAL A 1 94 ? -11.732 1.391 30.299 1.00 50.72 94 VAL A CA 1
ATOM 701 C C . VAL A 1 94 ? -11.112 1.488 31.703 1.00 50.72 94 VAL A C 1
ATOM 703 O O . VAL A 1 94 ? -11.686 2.113 32.585 1.00 50.72 94 VAL A O 1
ATOM 706 N N . ARG A 1 95 ? -9.896 0.964 31.915 1.00 50.16 95 ARG A N 1
ATOM 707 C CA . ARG A 1 95 ? -9.276 0.928 33.253 1.00 50.16 95 ARG A CA 1
ATOM 708 C C . ARG A 1 95 ? -8.682 2.252 33.756 1.00 50.16 95 ARG A C 1
ATOM 710 O O . ARG A 1 95 ? -8.586 2.420 34.964 1.00 50.16 95 ARG A O 1
ATOM 717 N N . GLU A 1 96 ? -8.343 3.198 32.882 1.00 53.22 96 GLU A N 1
ATOM 718 C CA . GLU A 1 96 ? -7.765 4.495 33.294 1.00 53.22 96 GLU A CA 1
ATOM 719 C C . GLU A 1 96 ? -8.807 5.593 33.567 1.00 53.22 96 GLU A C 1
ATOM 721 O O . GLU A 1 96 ? -8.467 6.603 34.171 1.00 53.22 96 GLU A O 1
ATOM 726 N N . SER A 1 97 ? -10.083 5.413 33.199 1.00 45.25 97 SER A N 1
ATOM 727 C CA . SER A 1 97 ? -11.129 6.420 33.467 1.00 45.25 97 SER A CA 1
ATOM 728 C C . SER A 1 97 ? -11.848 6.241 34.809 1.00 45.25 97 SER A C 1
ATOM 730 O O . SER A 1 97 ? -12.709 7.049 35.136 1.00 45.25 97 SER A O 1
ATOM 732 N N . LEU A 1 98 ? -11.522 5.196 35.577 1.00 54.25 98 LEU A N 1
ATOM 733 C CA . LEU A 1 98 ? -12.096 4.939 36.908 1.00 54.25 98 LEU A CA 1
ATOM 734 C C . LEU A 1 98 ? -11.073 5.050 38.049 1.00 54.25 98 LEU A C 1
ATOM 736 O O . LEU A 1 98 ? -11.468 5.006 39.204 1.00 54.25 98 LEU A O 1
ATOM 740 N N . ALA A 1 99 ? -9.782 5.222 37.746 1.00 50.84 99 ALA A N 1
ATOM 741 C CA . ALA A 1 99 ? -8.732 5.451 38.749 1.00 50.84 99 ALA A CA 1
ATOM 742 C C . ALA A 1 99 ? -8.500 6.947 39.052 1.00 50.84 99 ALA A C 1
ATOM 744 O O . ALA A 1 99 ? -7.523 7.305 39.703 1.00 50.84 99 ALA A O 1
ATOM 745 N N . TYR A 1 100 ? -9.381 7.812 38.543 1.00 48.03 100 TYR A N 1
ATOM 746 C CA . TYR A 1 100 ? -9.416 9.249 38.829 1.00 48.03 100 TYR A CA 1
ATOM 747 C C . TYR A 1 100 ? -10.772 9.658 39.431 1.00 48.03 100 TYR A C 1
ATOM 749 O O . TYR A 1 100 ? -11.332 10.706 39.109 1.00 48.03 100 TYR A O 1
ATOM 757 N N . GLN A 1 101 ? -11.319 8.783 40.274 1.00 46.88 101 GLN A N 1
ATOM 758 C CA . GLN A 1 101 ? -12.149 9.165 41.416 1.00 46.88 101 GLN A CA 1
ATOM 759 C C . GLN A 1 101 ? -11.399 8.741 42.674 1.00 46.88 101 GLN A C 1
ATOM 761 O O . GLN A 1 101 ? -11.497 9.483 43.671 1.00 46.88 101 GLN A O 1
#

Secondary structure (DSSP, 8-state):
-HHHHHHHTT--HHHHHHHHHHHHHHHHHHHHHHHHHHHHHHHHHHHHHHHHHHTS-------HHHHHHHHHHHHHHHHHHHHHHHHHHHHSSSTTSSTT-

Foldseek 3Di:
DVLVVCVVVPNALVNLLVV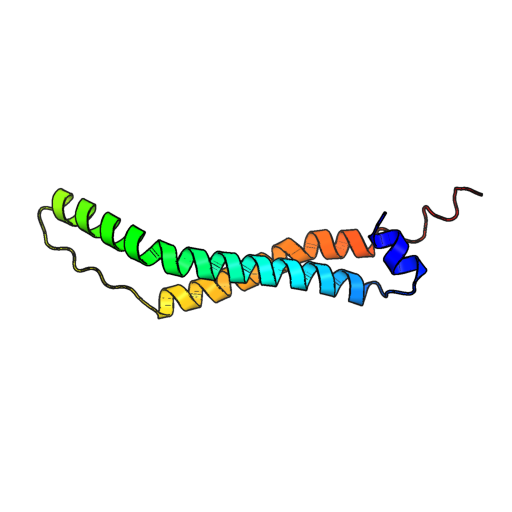LLVVLQVVLVVVLVVCVVVVVVVQVVVQVVVCVVVVHRDDDDDDVVVSVVVSVVSNVVSNVVSNVVSVVSSVPDDVVVPVPD

Mean predicted aligned error: 8.36 Å

Solvent-accessible surface area (backbone atoms only — not comparable to full-atom values): 5723 Å² total; per-residue (Å²): 111,67,69,59,51,45,46,73,77,64,54,48,58,66,58,56,29,49,49,41,35,49,52,29,42,51,53,35,52,54,50,49,55,52,47,57,63,52,43,51,63,52,51,50,54,50,34,51,57,48,18,69,74,63,80,42,90,57,79,86,76,86,55,71,66,57,57,51,52,48,50,53,52,41,51,54,48,21,47,59,64,20,44,57,58,20,52,52,59,51,67,71,71,67,76,76,79,65,76,79,119

pLDDT: mean 83.73, std 12.82, range [45.25, 96.62]

Sequence (101 aa):
REIGVMRAIGASSASIAGMFIGEGLLLGWLSWGIAAVLSLPAAYGFTQILSEAADNDILFKYSPTGALYWLVIVTVIAIIASWFPAHRATQMSVRESLAYQ

Radius of gyration: 22.07 Å; Cα contacts (8 Å, |Δi|>4): 57; chains: 1; bounding box: 47×20×68 Å

Nearest PDB structures (foldseek):
  8w6i-assembly1_A  TM=6.709E-01  e=1.950E-01  Escherichia coli K-12
  8hd0-assembly1_C  TM=8.291E-01  e=8.679E-01  Escherichia coli K-12
  8i6r-assembly1_C  TM=6.345E-01  e=5.383E-01  Pseudomonas aeruginosa